Protein AF-A0A1J0EIX6-F1 (afdb_monomer_lite)

pLDDT: mean 75.59, std 13.64, range [41.28, 97.56]

Foldseek 3Di:
DDDDPDVLVVVLVVCVVLVLADQFDDDDPDGDDDPVSVVVSVVVVVVVVLVDDPVLVCVQCVVVPVDDRPVVSVVVSVVVSVVVVVVVVVVVVVVVVVVVVVVVVVVVVVVVDPPPDD

Structure (mmCIF, N/CA/C/O backbone):
data_AF-A0A1J0EIX6-F1
#
_entry.id   AF-A0A1J0EIX6-F1
#
loop_
_atom_site.group_PDB
_atom_site.id
_atom_site.type_symbol
_atom_site.label_atom_id
_atom_site.label_alt_id
_atom_site.label_comp_id
_atom_site.label_asym_id
_atom_site.label_entity_id
_atom_site.label_seq_id
_atom_site.pdbx_PDB_ins_code
_atom_site.Cartn_x
_atom_site.Cartn_y
_atom_site.Cartn_z
_atom_site.occupancy
_atom_site.B_iso_or_equiv
_atom_site.auth_seq_id
_atom_site.auth_comp_id
_atom_site.auth_asym_id
_atom_site.auth_atom_id
_atom_site.pdbx_PDB_model_num
ATOM 1 N N . MET A 1 1 ? -9.782 -14.960 24.144 1.00 49.91 1 MET A N 1
ATOM 2 C CA . MET A 1 1 ? -8.779 -15.583 25.038 1.00 49.91 1 MET A CA 1
ATOM 3 C C . MET A 1 1 ? -7.668 -16.229 24.199 1.00 49.91 1 MET A C 1
ATOM 5 O O . MET A 1 1 ? -7.734 -17.415 23.937 1.00 49.91 1 MET A O 1
ATOM 9 N N . THR A 1 2 ? -6.670 -15.465 23.744 1.00 41.28 2 THR A N 1
ATOM 10 C CA . THR A 1 2 ? -5.380 -15.975 23.224 1.00 41.28 2 THR A CA 1
ATOM 11 C C . THR A 1 2 ? -4.373 -14.830 23.277 1.00 41.28 2 THR A C 1
ATOM 13 O O . THR A 1 2 ? -4.686 -13.718 22.852 1.00 41.28 2 THR A O 1
ATOM 16 N N . LEU A 1 3 ? -3.187 -15.081 23.832 1.00 48.59 3 LEU A N 1
ATOM 17 C CA . LEU A 1 3 ? -2.095 -14.111 23.846 1.00 48.59 3 LEU A CA 1
ATOM 18 C C . LEU A 1 3 ? -1.592 -13.883 22.407 1.00 48.59 3 LEU A C 1
ATOM 20 O O . LEU A 1 3 ? -1.338 -14.862 21.704 1.00 48.59 3 LEU A O 1
ATOM 24 N N . PRO A 1 4 ? -1.429 -12.626 21.968 1.00 52.84 4 PRO A N 1
ATOM 25 C CA . PRO A 1 4 ? -0.781 -12.320 20.700 1.00 52.84 4 PRO A CA 1
ATOM 26 C C . PRO A 1 4 ? 0.689 -12.781 20.745 1.00 52.84 4 PRO A C 1
ATOM 28 O O . PRO A 1 4 ? 1.460 -12.304 21.577 1.00 52.84 4 PRO A O 1
ATOM 31 N N . GLN A 1 5 ? 1.077 -13.732 19.891 1.00 52.97 5 GLN A N 1
ATOM 32 C CA . GLN A 1 5 ? 2.449 -14.258 19.815 1.00 52.97 5 GLN A CA 1
ATOM 33 C C . GLN A 1 5 ? 3.376 -13.270 19.081 1.00 52.97 5 GLN A C 1
ATOM 35 O O . GLN A 1 5 ? 2.983 -12.675 18.079 1.00 52.97 5 GLN A O 1
ATOM 40 N N . GLY A 1 6 ? 4.617 -13.118 19.564 1.00 58.62 6 GLY A N 1
ATOM 41 C CA . GLY A 1 6 ? 5.743 -12.461 18.875 1.00 58.62 6 GLY A CA 1
ATOM 42 C C . GLY A 1 6 ? 5.458 -11.077 18.268 1.00 58.62 6 GLY A C 1
ATOM 43 O O . GLY A 1 6 ? 5.546 -10.056 18.950 1.00 58.62 6 GLY A O 1
ATOM 44 N N . SER A 1 7 ? 5.137 -11.041 16.969 1.00 57.84 7 SER A N 1
ATOM 45 C CA . SER A 1 7 ? 4.841 -9.825 16.191 1.00 57.84 7 SER A CA 1
ATOM 46 C C . SER A 1 7 ? 3.597 -9.084 16.673 1.00 57.84 7 SER A C 1
ATOM 48 O O . SER A 1 7 ? 3.526 -7.855 16.629 1.00 57.84 7 SER A O 1
ATOM 50 N N . ASP A 1 8 ? 2.621 -9.831 17.174 1.00 66.19 8 ASP A N 1
ATOM 51 C CA . ASP A 1 8 ? 1.328 -9.285 17.556 1.00 66.19 8 ASP A CA 1
ATOM 52 C C . ASP A 1 8 ? 1.428 -8.504 18.865 1.00 66.19 8 ASP A C 1
ATOM 54 O O . ASP A 1 8 ? 0.707 -7.532 19.066 1.00 66.19 8 ASP A O 1
ATOM 58 N N . PHE A 1 9 ? 2.367 -8.880 19.737 1.00 67.88 9 PHE A N 1
ATOM 59 C CA . PHE A 1 9 ? 2.616 -8.167 20.983 1.00 67.88 9 PHE A CA 1
ATOM 60 C C . PHE A 1 9 ? 3.161 -6.757 20.725 1.00 67.88 9 PHE A C 1
ATOM 62 O O . PHE A 1 9 ? 2.697 -5.798 21.340 1.00 67.88 9 PHE A O 1
ATOM 69 N N . ILE A 1 10 ? 4.099 -6.615 19.781 1.00 69.25 10 ILE A N 1
ATOM 70 C CA . ILE A 1 10 ? 4.654 -5.310 19.392 1.00 69.25 10 ILE A CA 1
ATOM 71 C C . ILE A 1 10 ? 3.562 -4.440 18.771 1.00 69.25 10 ILE A C 1
ATOM 73 O O . ILE A 1 10 ? 3.436 -3.276 19.143 1.00 69.25 10 ILE A O 1
ATOM 77 N N . LEU A 1 11 ? 2.740 -5.007 17.881 1.00 71.62 11 LEU A N 1
ATOM 78 C CA . LEU A 1 11 ? 1.633 -4.280 17.262 1.00 71.62 11 LEU A CA 1
ATOM 79 C C . LEU A 1 11 ? 0.637 -3.785 18.317 1.00 71.62 11 LEU A C 1
ATOM 81 O O . LEU A 1 11 ? 0.272 -2.617 18.317 1.00 71.62 11 LEU A O 1
ATOM 85 N N . VAL A 1 12 ? 0.256 -4.637 19.266 1.00 72.31 12 VAL A N 1
ATOM 86 C CA . VAL A 1 12 ? -0.648 -4.267 20.361 1.00 72.31 12 VAL A CA 1
ATOM 87 C C . VAL A 1 12 ? -0.065 -3.163 21.243 1.00 72.31 12 VAL A C 1
ATOM 89 O O . VAL A 1 12 ? -0.770 -2.214 21.577 1.00 72.31 12 VAL A O 1
ATOM 92 N N . VAL A 1 13 ? 1.217 -3.254 21.611 1.00 71.31 13 VAL A N 1
ATOM 93 C CA . VAL A 1 13 ? 1.894 -2.218 22.409 1.00 71.31 13 VAL A CA 1
ATOM 94 C C . VAL A 1 13 ? 1.949 -0.892 21.653 1.00 71.31 13 VAL A C 1
ATOM 96 O O . VAL A 1 13 ? 1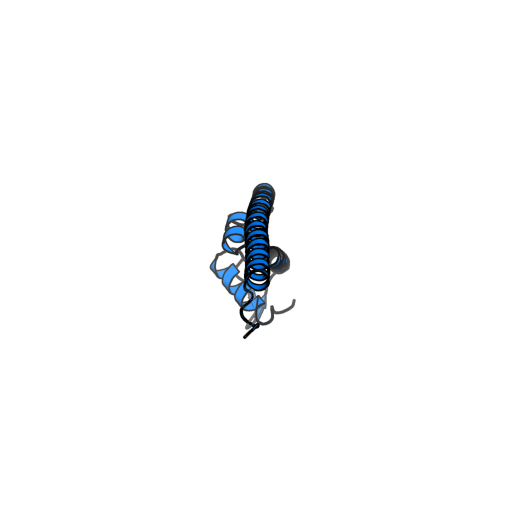.692 0.159 22.236 1.00 71.31 13 VAL A O 1
ATOM 99 N N . LEU A 1 14 ? 2.237 -0.939 20.355 1.00 74.19 14 LEU A N 1
ATOM 100 C CA . LEU A 1 14 ? 2.274 0.235 19.493 1.00 74.19 14 LEU A CA 1
ATOM 101 C C . LEU A 1 14 ? 0.892 0.897 19.394 1.00 74.19 14 LEU A C 1
ATOM 103 O O . LEU A 1 14 ? 0.788 2.106 19.570 1.00 74.19 14 LEU A O 1
ATOM 107 N N . LEU A 1 15 ? -0.164 0.103 19.191 1.00 73.44 15 LEU A N 1
ATOM 108 C CA . LEU A 1 15 ? -1.556 0.562 19.127 1.00 73.44 15 LEU A CA 1
ATOM 109 C C . LEU A 1 15 ? -2.053 1.153 20.451 1.00 73.44 15 LEU A C 1
ATOM 111 O O . LEU A 1 15 ? -2.797 2.133 20.447 1.00 73.44 15 LEU A O 1
ATOM 115 N N . LEU A 1 16 ? -1.612 0.591 21.578 1.00 74.31 16 LEU A N 1
ATOM 116 C CA . LEU A 1 16 ? -1.881 1.141 22.902 1.00 74.31 16 LEU A CA 1
ATOM 117 C C . LEU A 1 16 ? -1.182 2.495 23.100 1.00 74.31 16 LEU A C 1
ATOM 119 O O . LEU A 1 16 ? -1.776 3.423 23.638 1.00 74.31 16 LEU A O 1
ATOM 123 N N . ASN A 1 17 ? 0.063 2.620 22.632 1.00 73.06 17 ASN A N 1
ATOM 124 C CA . ASN A 1 17 ? 0.854 3.845 22.757 1.00 73.06 17 ASN A CA 1
ATOM 125 C C . ASN A 1 17 ? 0.298 5.001 21.911 1.00 73.06 17 ASN A C 1
ATOM 127 O O . ASN A 1 17 ? 0.320 6.150 22.338 1.00 73.06 17 ASN A O 1
ATOM 131 N N . ILE A 1 18 ? -0.236 4.704 20.724 1.00 69.81 18 ILE A N 1
ATOM 132 C CA . ILE A 1 18 ? -0.885 5.708 19.865 1.00 69.81 18 ILE A CA 1
ATOM 133 C C . ILE A 1 18 ? -2.352 5.979 20.251 1.00 69.81 18 ILE A C 1
ATOM 135 O O . ILE A 1 18 ? -3.024 6.756 19.576 1.00 69.81 18 ILE A O 1
ATOM 139 N N . GLY A 1 19 ? -2.855 5.348 21.322 1.00 67.44 19 GLY A N 1
ATOM 140 C CA . GLY A 1 19 ? -4.190 5.594 21.876 1.00 67.44 19 GLY A CA 1
ATOM 141 C C . GLY A 1 19 ? -5.351 4.968 21.098 1.00 67.44 19 GLY A C 1
ATOM 142 O O . GLY A 1 19 ? -6.491 5.386 21.287 1.00 67.44 19 GLY A O 1
ATOM 143 N N . LEU A 1 20 ? -5.078 3.988 20.230 1.00 70.50 20 LEU A N 1
ATOM 144 C CA . LEU A 1 20 ? -6.087 3.348 19.377 1.00 70.50 20 LEU A CA 1
ATOM 145 C C . LEU A 1 20 ? -6.784 2.162 20.047 1.00 70.50 20 LEU A C 1
ATOM 147 O O . LEU A 1 20 ? -7.923 1.841 19.723 1.00 70.50 20 LEU A O 1
ATOM 151 N N . LEU A 1 21 ? -6.090 1.501 20.973 1.00 69.31 21 LEU A N 1
ATOM 152 C CA . LEU A 1 21 ? -6.657 0.449 21.808 1.00 69.31 21 LEU A CA 1
ATOM 153 C C . LEU A 1 21 ? -6.901 0.981 23.224 1.00 69.31 21 LEU A C 1
ATOM 155 O O . LEU A 1 21 ? -6.035 1.675 23.767 1.00 69.31 21 LEU A O 1
ATOM 159 N N . PRO A 1 22 ? -8.034 0.629 23.857 1.00 65.94 22 PRO A N 1
ATOM 160 C CA . PRO A 1 22 ? -8.239 0.936 25.263 1.00 65.94 22 PRO A CA 1
ATOM 161 C C . PRO A 1 22 ? -7.179 0.225 26.125 1.00 65.94 22 PRO A C 1
ATOM 163 O O . PRO A 1 22 ? -6.714 -0.865 25.766 1.00 65.94 22 PRO A O 1
ATOM 166 N N . PRO A 1 23 ? -6.784 0.814 27.271 1.00 62.59 23 PRO A N 1
ATOM 167 C CA . PRO A 1 23 ? -5.851 0.181 28.194 1.00 62.59 23 PRO A CA 1
ATOM 168 C C . PRO A 1 23 ? -6.383 -1.187 28.620 1.00 62.59 23 PRO A C 1
ATOM 170 O O . PRO A 1 23 ? -7.484 -1.301 29.154 1.00 62.59 23 PRO A O 1
ATOM 173 N N . ALA A 1 24 ? -5.590 -2.231 28.367 1.00 64.38 24 ALA A N 1
ATOM 174 C CA . ALA A 1 24 ? -5.948 -3.595 28.731 1.00 64.38 24 ALA A CA 1
ATOM 175 C C . ALA A 1 24 ? -6.203 -3.691 30.240 1.00 64.38 24 ALA A C 1
ATOM 177 O O . ALA A 1 24 ? -5.363 -3.265 31.043 1.00 64.38 24 ALA A O 1
ATOM 178 N N . GLN A 1 25 ? -7.330 -4.289 30.633 1.00 61.53 25 GLN A N 1
ATOM 179 C CA . GLN A 1 25 ? -7.565 -4.598 32.038 1.00 61.53 25 GLN A CA 1
ATOM 180 C C . GLN A 1 25 ? -6.525 -5.628 32.493 1.00 61.53 25 GLN A C 1
ATOM 182 O O . GLN A 1 25 ? -6.332 -6.680 31.877 1.00 61.53 25 GLN A O 1
ATOM 187 N N . ARG A 1 26 ? -5.802 -5.297 33.564 1.00 60.28 26 ARG A N 1
ATOM 188 C CA . ARG A 1 26 ? -4.847 -6.212 34.189 1.00 60.28 26 ARG A CA 1
ATOM 189 C C . ARG A 1 26 ? -5.598 -7.153 35.118 1.00 60.28 26 ARG A C 1
ATOM 191 O O . ARG A 1 26 ? -6.211 -6.699 36.079 1.00 60.28 26 ARG A O 1
ATOM 198 N N . GLN A 1 27 ? -5.480 -8.454 34.872 1.00 61.50 27 GLN A N 1
ATOM 199 C CA . GLN A 1 27 ? -5.874 -9.485 35.828 1.00 61.50 27 GLN A CA 1
ATOM 200 C C . GLN A 1 27 ? -4.605 -10.242 36.239 1.00 61.50 27 GLN A C 1
ATOM 202 O O . GLN A 1 27 ? -4.115 -11.126 35.534 1.00 61.50 27 GLN A O 1
ATOM 207 N N . GLY A 1 28 ? -4.000 -9.816 37.353 1.00 69.69 28 GLY A N 1
ATOM 208 C CA . GLY A 1 28 ? -2.703 -10.327 37.805 1.00 69.69 28 GLY A CA 1
ATOM 209 C C . GLY A 1 28 ? -1.571 -10.009 36.819 1.00 69.69 28 GLY A C 1
ATOM 210 O O . GLY A 1 28 ? -1.372 -8.852 36.448 1.00 69.69 28 GLY A O 1
ATOM 211 N N . ASN A 1 29 ? -0.830 -11.036 36.387 1.00 66.69 29 ASN A N 1
ATOM 212 C CA . ASN A 1 29 ? 0.305 -10.890 35.464 1.00 66.69 29 ASN A CA 1
ATOM 213 C C . ASN A 1 29 ? -0.101 -10.905 33.973 1.00 66.69 29 ASN A C 1
ATOM 215 O O . ASN A 1 29 ? 0.756 -10.769 33.100 1.00 66.69 29 ASN A O 1
ATOM 219 N N . TYR A 1 30 ? -1.397 -11.060 33.669 1.00 56.16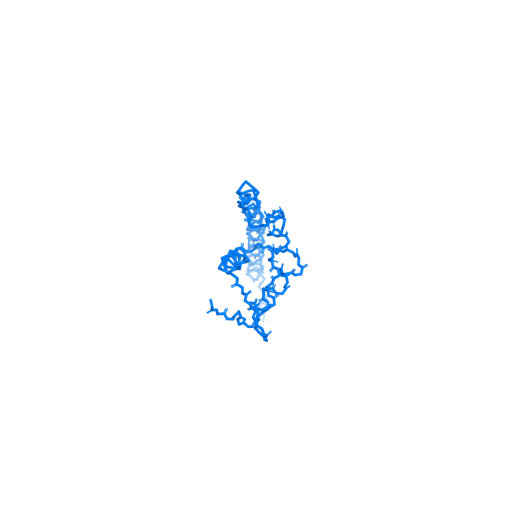 30 TYR A N 1
ATOM 220 C CA . TYR A 1 30 ? -1.921 -11.150 32.306 1.00 56.16 30 TYR A CA 1
ATOM 221 C C . TYR A 1 30 ? -2.701 -9.888 31.914 1.00 56.16 30 TYR A C 1
ATOM 223 O O . TYR A 1 30 ? -3.386 -9.261 32.727 1.00 56.16 30 TYR A O 1
ATOM 231 N N . ARG A 1 31 ? -2.588 -9.509 30.637 1.00 65.81 31 ARG A N 1
ATOM 232 C CA . ARG A 1 31 ? -3.385 -8.445 30.016 1.00 65.81 31 ARG A CA 1
ATOM 233 C C . ARG A 1 31 ? -4.596 -9.080 29.342 1.00 65.81 31 ARG A C 1
ATOM 235 O O . ARG A 1 31 ? -4.420 -9.908 28.449 1.00 65.81 31 ARG A O 1
ATOM 242 N N . LEU A 1 32 ? -5.797 -8.694 29.760 1.00 63.69 32 LEU A N 1
ATOM 243 C CA . LEU A 1 32 ? -7.030 -9.076 29.083 1.00 63.69 32 LEU A CA 1
ATOM 244 C C . LEU A 1 32 ? -7.334 -8.059 27.990 1.00 63.69 32 LEU A C 1
ATOM 246 O O . LEU A 1 32 ? -7.448 -6.860 28.251 1.00 63.69 32 LEU A O 1
ATOM 250 N N . TYR A 1 33 ? -7.465 -8.562 26.769 1.00 64.50 33 TYR A N 1
ATOM 251 C CA . TYR A 1 33 ? -7.984 -7.808 25.640 1.00 64.50 33 TYR A CA 1
ATOM 252 C C . TYR A 1 33 ? -9.407 -8.280 25.381 1.00 64.50 33 TYR A C 1
ATOM 254 O O . TYR A 1 33 ? -9.646 -9.486 25.272 1.00 64.50 33 TYR A O 1
ATOM 262 N N . ASP A 1 34 ? -10.330 -7.328 25.306 1.00 69.44 34 ASP A N 1
ATOM 263 C CA . ASP A 1 34 ? -11.716 -7.601 24.949 1.00 69.44 34 ASP A CA 1
ATOM 264 C C . ASP A 1 34 ? -11.847 -7.995 23.467 1.00 69.44 34 ASP A C 1
ATOM 266 O O . ASP A 1 34 ? -10.935 -7.765 22.664 1.00 69.44 34 ASP A O 1
ATOM 270 N N . GLN A 1 35 ? -12.977 -8.594 23.091 1.00 69.25 35 GLN A N 1
ATOM 271 C CA . GLN A 1 35 ? -13.227 -9.068 21.728 1.00 69.25 35 GLN A CA 1
ATOM 272 C C . GLN A 1 35 ? -13.107 -7.941 20.687 1.00 69.25 35 GLN A C 1
ATOM 274 O O . GLN A 1 35 ? -12.513 -8.148 19.628 1.00 69.25 35 GLN A O 1
ATOM 279 N N . GLN A 1 36 ? -13.532 -6.723 21.035 1.00 68.31 36 GLN A N 1
ATOM 280 C CA . GLN A 1 36 ? -13.380 -5.536 20.185 1.00 68.31 36 GLN A CA 1
ATOM 281 C C . GLN A 1 36 ? -11.914 -5.237 19.830 1.00 68.31 36 GLN A C 1
ATOM 283 O O . GLN A 1 36 ? -11.597 -4.859 18.702 1.00 68.31 36 GLN A O 1
ATOM 288 N N . SER A 1 37 ? -10.994 -5.445 20.775 1.00 71.75 37 SER A N 1
ATOM 289 C CA . SER A 1 37 ? -9.559 -5.251 20.549 1.00 71.75 37 SER A CA 1
ATOM 290 C C . SER A 1 37 ? -8.997 -6.283 19.572 1.00 71.75 37 SER A C 1
ATOM 292 O O . SER A 1 37 ? -8.122 -5.963 18.771 1.00 71.75 37 SER A O 1
ATOM 294 N N . VAL A 1 38 ? -9.501 -7.520 19.614 1.00 75.88 38 VAL A N 1
ATOM 295 C CA . VAL A 1 38 ? -9.083 -8.595 18.698 1.00 75.88 38 VAL A CA 1
ATOM 296 C C . VAL A 1 38 ? -9.585 -8.338 17.277 1.00 75.88 38 VAL A C 1
ATOM 298 O O . VAL A 1 38 ? -8.830 -8.514 16.317 1.00 75.88 38 VAL A O 1
ATOM 301 N N . GLU A 1 39 ? -10.824 -7.874 17.132 1.00 74.44 39 GLU A N 1
ATOM 302 C CA . GLU A 1 39 ? -11.386 -7.485 15.835 1.00 74.44 39 GLU A CA 1
ATOM 303 C C . GLU A 1 39 ? -10.605 -6.316 15.225 1.00 74.44 39 GLU A C 1
ATOM 305 O O . GLU A 1 39 ? -10.207 -6.380 14.060 1.00 74.44 39 GLU A O 1
ATOM 310 N N . LEU A 1 40 ? -10.269 -5.303 16.032 1.00 75.50 40 LEU A N 1
ATOM 311 C CA . LEU A 1 40 ? -9.456 -4.174 15.582 1.00 75.50 40 LEU A CA 1
ATOM 312 C C . LEU A 1 40 ? -8.043 -4.607 15.160 1.00 75.50 40 LEU A C 1
ATOM 314 O O . LEU A 1 40 ? -7.539 -4.160 14.131 1.00 75.50 40 LEU A O 1
ATOM 318 N N . LEU A 1 41 ? -7.405 -5.511 15.909 1.00 78.25 41 LEU A N 1
ATOM 319 C CA . LEU A 1 41 ? -6.100 -6.068 15.536 1.00 78.25 41 LEU A CA 1
ATOM 320 C C . LEU A 1 41 ? -6.159 -6.825 14.212 1.00 78.25 41 LEU A C 1
ATOM 322 O O . LEU A 1 41 ? -5.264 -6.678 13.380 1.00 78.25 41 LEU A O 1
ATOM 326 N N . THR A 1 42 ? -7.212 -7.613 14.006 1.00 78.94 42 THR A N 1
ATOM 327 C CA . THR A 1 42 ? -7.435 -8.336 12.749 1.00 78.94 42 THR A CA 1
ATOM 328 C C . THR A 1 42 ? -7.612 -7.358 11.592 1.00 78.94 42 THR A C 1
ATOM 330 O O . THR A 1 42 ? -6.957 -7.504 10.562 1.00 78.94 42 THR A O 1
ATOM 333 N N . PHE A 1 43 ? -8.411 -6.306 11.788 1.00 78.25 43 PHE A N 1
ATOM 334 C CA . PHE A 1 43 ? -8.611 -5.249 10.799 1.00 78.25 43 PHE A CA 1
ATOM 335 C C . PHE A 1 43 ? -7.296 -4.552 10.423 1.00 78.25 43 PHE A C 1
ATOM 337 O O . PHE A 1 43 ? -6.965 -4.431 9.243 1.00 78.25 43 PHE A O 1
ATOM 344 N N . ILE A 1 44 ? -6.505 -4.154 11.422 1.00 80.19 44 ILE A N 1
ATOM 345 C CA . ILE A 1 44 ? -5.223 -3.471 11.213 1.00 80.19 44 ILE A CA 1
ATOM 346 C C . ILE A 1 44 ? -4.233 -4.382 10.488 1.00 80.19 44 ILE A C 1
ATOM 348 O O . ILE A 1 44 ? -3.542 -3.923 9.581 1.00 80.19 44 ILE A O 1
ATOM 352 N N . LYS A 1 45 ? -4.190 -5.674 10.828 1.00 81.31 45 LYS A N 1
ATOM 353 C CA . LYS A 1 45 ? -3.360 -6.652 10.114 1.00 81.31 45 LYS A CA 1
ATOM 354 C C . LYS A 1 45 ? -3.770 -6.806 8.655 1.00 81.31 45 LYS A C 1
ATOM 356 O O . LYS A 1 45 ? -2.903 -6.767 7.785 1.00 81.31 45 LYS A O 1
ATOM 361 N N . CYS A 1 46 ? -5.065 -6.949 8.378 1.00 81.50 46 CYS A N 1
ATOM 362 C CA . CYS A 1 46 ? -5.560 -7.014 7.004 1.00 81.50 46 CYS A CA 1
ATOM 363 C C . CYS A 1 46 ? -5.175 -5.753 6.224 1.00 81.50 46 CYS A C 1
ATOM 365 O O . CYS A 1 46 ? -4.679 -5.847 5.106 1.00 81.50 46 CYS A O 1
ATOM 367 N N . ALA A 1 47 ? -5.315 -4.572 6.823 1.00 82.00 47 ALA A N 1
ATOM 368 C CA . ALA A 1 47 ? -4.937 -3.334 6.161 1.00 82.00 47 ALA A CA 1
ATOM 369 C C . ALA A 1 47 ? -3.416 -3.210 5.938 1.00 82.00 47 ALA A C 1
ATOM 371 O O . ALA A 1 47 ? -2.984 -2.792 4.865 1.00 82.00 47 ALA A O 1
ATOM 372 N N . GLN A 1 48 ? -2.585 -3.634 6.894 1.00 83.38 48 GLN A N 1
ATOM 373 C CA . GLN A 1 48 ? -1.130 -3.676 6.710 1.00 83.38 48 GLN A CA 1
ATOM 374 C C . GLN A 1 48 ? -0.718 -4.605 5.561 1.00 83.38 48 GLN A C 1
ATOM 376 O O . GLN A 1 48 ? 0.161 -4.248 4.778 1.00 83.38 48 GLN A O 1
ATOM 381 N N . GLN A 1 49 ? -1.379 -5.758 5.411 1.00 82.69 49 GLN A N 1
ATOM 382 C CA . GLN A 1 49 ? -1.150 -6.663 4.276 1.00 82.69 49 GLN A CA 1
ATOM 383 C C . GLN A 1 49 ? -1.530 -6.031 2.931 1.00 82.69 49 GLN A C 1
ATOM 385 O O . GLN A 1 49 ? -0.900 -6.318 1.918 1.00 82.69 49 GLN A O 1
ATOM 390 N N . LEU A 1 50 ? -2.512 -5.130 2.925 1.00 81.81 50 LEU A N 1
ATOM 391 C CA . LEU A 1 50 ? -2.917 -4.356 1.749 1.00 81.81 50 LEU A CA 1
ATOM 392 C C . LEU A 1 50 ? -2.003 -3.143 1.477 1.00 81.81 50 LEU A C 1
ATOM 394 O O . LEU A 1 50 ? -2.242 -2.387 0.538 1.00 81.81 50 LEU A O 1
ATOM 398 N N . GLY A 1 51 ? -0.951 -2.951 2.279 1.00 81.62 51 GLY A N 1
ATOM 399 C CA . GLY A 1 51 ? 0.043 -1.893 2.101 1.00 81.62 51 GLY A CA 1
ATOM 400 C C . GLY A 1 51 ? -0.276 -0.584 2.824 1.00 81.62 51 GLY A C 1
ATOM 401 O O . GLY A 1 51 ? 0.443 0.401 2.628 1.00 81.62 51 GLY A O 1
ATOM 402 N N . PHE A 1 52 ? -1.320 -0.541 3.660 1.00 83.38 52 PHE A N 1
ATOM 403 C CA . PHE A 1 52 ? -1.594 0.630 4.493 1.00 83.38 52 PHE A CA 1
ATOM 404 C C . PHE A 1 52 ? -0.511 0.811 5.551 1.00 83.38 52 PHE A C 1
ATOM 406 O O . PHE A 1 52 ? -0.134 -0.115 6.274 1.00 83.38 52 PHE A O 1
ATOM 413 N N . LYS A 1 53 ? -0.033 2.046 5.678 1.00 81.88 53 LYS A N 1
ATOM 414 C CA . LYS A 1 53 ? 0.864 2.441 6.758 1.00 81.88 53 LYS A CA 1
ATOM 415 C C . LYS A 1 53 ? 0.048 2.617 8.028 1.00 81.88 53 LYS A C 1
ATOM 417 O O . LYS A 1 53 ? -1.080 3.100 8.011 1.00 81.88 53 LYS A O 1
ATOM 422 N N . LEU A 1 54 ? 0.669 2.320 9.165 1.00 75.38 54 LEU A N 1
ATOM 423 C CA . LEU A 1 54 ? 0.019 2.476 10.464 1.00 75.38 54 LEU A CA 1
ATOM 424 C C . LEU A 1 54 ? -0.488 3.906 10.710 1.00 75.38 54 LEU A C 1
ATOM 426 O O . LEU A 1 54 ? -1.542 4.075 11.304 1.00 75.38 54 LEU A O 1
ATOM 430 N N . LYS A 1 55 ? 0.227 4.924 10.214 1.00 76.31 55 LYS A N 1
ATOM 431 C CA . LYS A 1 55 ? -0.198 6.329 10.311 1.00 76.31 55 LYS A CA 1
ATOM 432 C C . LYS A 1 55 ? -1.488 6.617 9.534 1.00 76.31 55 LYS A C 1
ATOM 434 O O . LYS A 1 55 ? -2.308 7.389 10.009 1.00 76.31 55 LYS A O 1
ATOM 439 N N . GLU A 1 56 ? -1.673 5.989 8.372 1.00 79.00 56 GLU A N 1
ATOM 440 C CA . GLU A 1 56 ? -2.895 6.129 7.563 1.00 79.00 56 GLU A CA 1
ATOM 441 C C . GLU A 1 56 ? -4.077 5.494 8.304 1.00 79.00 56 GLU A C 1
ATOM 443 O O . GLU A 1 56 ? -5.129 6.106 8.446 1.00 79.00 56 GLU A O 1
ATOM 448 N N . LEU A 1 57 ? -3.860 4.307 8.881 1.00 77.75 57 LEU A N 1
ATOM 449 C CA . LEU A 1 57 ? -4.864 3.632 9.705 1.00 77.75 57 LEU A CA 1
ATOM 450 C C . LEU A 1 57 ? -5.186 4.409 10.979 1.00 77.75 57 LEU A C 1
ATOM 452 O O . LEU A 1 57 ? -6.345 4.478 11.368 1.00 77.75 57 LEU A O 1
ATOM 456 N N . GLN A 1 58 ? -4.181 5.017 11.610 1.00 75.25 58 GLN A N 1
ATOM 457 C CA . GLN A 1 58 ? -4.372 5.867 12.778 1.00 75.25 58 GLN A CA 1
ATOM 458 C C . GLN A 1 58 ? -5.236 7.085 12.441 1.00 75.25 58 GLN A C 1
ATOM 460 O O . GLN A 1 58 ? -6.133 7.386 13.215 1.00 75.25 58 GLN A O 1
ATOM 465 N N . ALA A 1 59 ? -5.009 7.736 11.296 1.00 77.25 59 ALA A N 1
ATOM 466 C CA . ALA A 1 59 ? -5.828 8.859 10.841 1.00 77.25 59 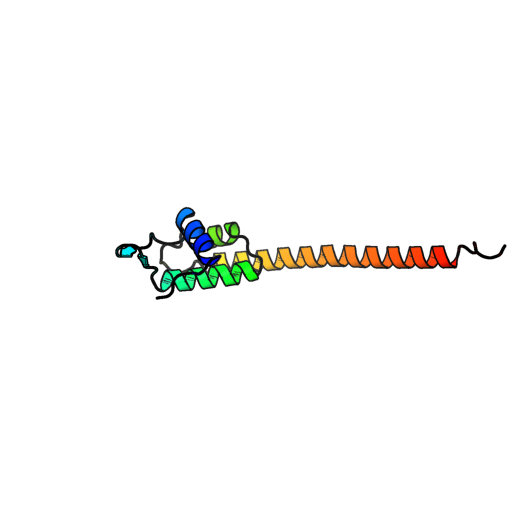ALA A CA 1
ATOM 467 C C . ALA A 1 59 ? -7.272 8.429 10.514 1.00 77.25 59 ALA A C 1
ATOM 469 O O . ALA A 1 59 ? -8.222 9.114 10.875 1.00 77.25 59 ALA A O 1
ATOM 470 N N . MET A 1 60 ? -7.464 7.256 9.896 1.00 74.81 60 MET A N 1
ATOM 471 C CA . MET A 1 60 ? -8.805 6.698 9.643 1.00 74.81 60 MET A CA 1
ATOM 472 C C . MET A 1 60 ? -9.559 6.361 10.934 1.00 74.81 60 MET A C 1
ATOM 474 O O . MET A 1 60 ? -10.784 6.437 10.982 1.00 74.81 60 MET A O 1
ATOM 478 N N . LEU A 1 61 ? -8.827 5.935 11.961 1.00 72.75 61 LEU A N 1
ATOM 479 C CA . LEU A 1 61 ? -9.351 5.545 13.267 1.00 72.75 61 LEU A CA 1
ATOM 480 C C . LEU A 1 61 ? -9.249 6.694 14.285 1.00 72.75 61 LEU A C 1
ATOM 482 O O . LEU A 1 61 ? -9.505 6.496 15.474 1.00 72.75 61 LEU A O 1
ATOM 486 N N . GLU A 1 62 ? -8.902 7.902 13.842 1.00 69.25 62 GLU A N 1
ATOM 487 C CA . GLU A 1 62 ? -8.815 9.076 14.698 1.00 69.25 62 GLU A CA 1
ATOM 488 C C . GLU A 1 62 ? -10.229 9.447 15.166 1.00 69.25 62 GLU A C 1
ATOM 490 O O . GLU A 1 62 ? -11.122 9.739 14.375 1.00 69.25 62 GLU A O 1
ATOM 495 N N . GLY A 1 63 ? -10.469 9.340 16.475 1.00 63.06 63 GLY A N 1
ATOM 496 C CA . GLY A 1 63 ? -11.807 9.481 17.064 1.00 63.06 63 GLY A CA 1
ATOM 497 C C . GLY A 1 63 ? -12.565 8.163 17.268 1.00 63.06 63 GLY A C 1
ATOM 498 O O . GLY A 1 63 ? -13.594 8.160 17.946 1.00 63.06 63 GLY A O 1
ATOM 499 N N . TYR A 1 64 ? -12.039 7.028 16.796 1.00 66.06 64 TYR A N 1
ATOM 500 C CA . TYR A 1 64 ? -12.571 5.706 17.125 1.00 66.06 64 TYR A CA 1
ATOM 501 C C . TYR A 1 64 ? -12.261 5.364 18.592 1.00 66.06 64 TYR A C 1
ATOM 503 O O . TYR A 1 64 ? -11.168 4.928 18.941 1.00 66.06 64 TYR A O 1
ATOM 511 N N . ARG A 1 65 ? -13.235 5.590 19.480 1.00 62.38 65 ARG A N 1
ATOM 512 C CA . ARG A 1 65 ? -13.176 5.239 20.914 1.00 62.38 65 ARG A CA 1
ATOM 513 C C . ARG A 1 65 ? -14.264 4.229 21.290 1.00 62.38 65 ARG A C 1
ATOM 515 O O . ARG A 1 65 ? -15.002 4.440 22.247 1.00 62.38 65 ARG A O 1
ATOM 522 N N . GLY A 1 66 ? -14.415 3.171 20.491 1.00 58.59 66 GLY A N 1
ATOM 523 C CA . GLY A 1 66 ? -15.477 2.169 20.679 1.00 58.59 66 GLY A CA 1
ATOM 524 C C . GLY A 1 66 ? -16.869 2.619 20.206 1.00 58.59 66 GLY A C 1
ATOM 525 O O . GLY A 1 66 ? -17.870 2.025 20.592 1.00 58.59 66 GLY A O 1
ATOM 526 N N . GLN A 1 67 ? -16.939 3.671 19.383 1.00 61.69 67 GLN A N 1
ATOM 527 C CA . GLN A 1 67 ? -18.144 4.087 18.651 1.00 61.69 67 GLN A CA 1
ATOM 528 C C . GLN A 1 67 ? -18.077 3.607 17.195 1.00 61.69 67 GLN A C 1
ATOM 530 O O . GLN A 1 67 ? -17.083 3.016 16.785 1.00 61.69 67 GLN A O 1
ATOM 535 N N . ALA A 1 68 ? -19.130 3.849 16.410 1.00 64.06 68 ALA A N 1
ATOM 536 C CA . ALA A 1 68 ? -19.202 3.426 15.013 1.00 64.06 68 ALA A CA 1
ATOM 537 C C . ALA A 1 68 ? -17.979 3.886 14.199 1.00 64.06 68 ALA A C 1
ATOM 539 O O . ALA A 1 68 ? -17.559 5.042 14.274 1.00 64.06 68 ALA A O 1
ATOM 540 N N . LEU A 1 69 ? -17.425 2.965 13.407 1.00 65.94 69 LEU A N 1
ATOM 541 C CA . LEU A 1 69 ? -16.311 3.236 12.505 1.00 65.94 69 LEU A CA 1
ATOM 542 C C . LEU A 1 69 ? -16.705 4.351 11.513 1.00 65.94 69 LEU A C 1
ATOM 544 O O . LEU A 1 69 ? -17.785 4.264 10.917 1.00 65.94 69 LEU A O 1
ATOM 548 N N . PRO A 1 70 ? -15.862 5.374 11.284 1.00 73.00 70 PRO A N 1
ATOM 549 C CA . PRO A 1 70 ? -16.129 6.395 10.278 1.00 73.00 70 PRO A CA 1
ATOM 550 C C . PRO A 1 70 ? -15.944 5.816 8.865 1.00 73.00 70 PRO A C 1
ATOM 552 O O . PRO A 1 70 ? -14.907 5.982 8.224 1.00 73.00 70 PRO A O 1
ATOM 555 N N . TRP A 1 71 ? -16.979 5.136 8.363 1.00 75.38 71 TRP A N 1
ATOM 556 C CA . TRP A 1 71 ? -16.966 4.443 7.070 1.00 75.38 71 TRP A CA 1
ATOM 557 C C . TRP A 1 71 ? -16.570 5.347 5.898 1.00 75.38 71 TRP A C 1
ATOM 559 O O . TRP A 1 71 ? -15.854 4.898 5.009 1.00 75.38 71 TRP A O 1
ATOM 569 N N . ASN A 1 72 ? -16.960 6.626 5.912 1.00 78.56 72 ASN A N 1
ATOM 570 C CA . ASN A 1 72 ? -16.573 7.581 4.867 1.00 78.56 72 ASN A CA 1
ATOM 571 C C . ASN A 1 72 ? -15.054 7.793 4.798 1.00 78.56 72 ASN A C 1
ATOM 573 O O . ASN A 1 72 ? -14.482 7.710 3.712 1.00 78.56 72 ASN A O 1
ATOM 577 N N . LEU A 1 73 ? -14.395 7.996 5.945 1.00 78.31 73 LEU A N 1
ATOM 578 C CA . LEU A 1 73 ? -12.935 8.134 6.004 1.00 78.31 73 LEU A CA 1
ATOM 579 C C . LEU A 1 73 ? -12.251 6.837 5.575 1.00 78.31 73 LEU A C 1
ATOM 581 O O . LEU A 1 73 ? -11.258 6.865 4.851 1.00 78.31 73 LEU A O 1
ATOM 585 N N . ALA A 1 74 ? -12.819 5.693 5.967 1.00 76.62 74 ALA A N 1
ATOM 586 C CA . ALA A 1 74 ? -12.291 4.402 5.562 1.00 76.62 74 ALA A CA 1
ATOM 587 C C . ALA A 1 74 ? -12.367 4.196 4.039 1.00 76.62 74 ALA A C 1
ATOM 589 O O . ALA A 1 74 ? -11.394 3.768 3.419 1.00 76.62 74 ALA A O 1
ATOM 590 N N . HIS A 1 75 ? -13.498 4.546 3.423 1.00 80.75 75 HIS A N 1
ATOM 591 C CA . HIS A 1 75 ? -13.674 4.478 1.975 1.00 80.75 75 HIS A CA 1
ATOM 592 C C . HIS A 1 75 ? -12.729 5.417 1.224 1.00 80.75 75 HIS A C 1
ATOM 594 O O . HIS A 1 75 ? -12.139 4.992 0.230 1.00 80.75 75 HIS A O 1
ATOM 600 N N . GLN A 1 76 ? -12.557 6.654 1.699 1.00 84.25 76 GLN A N 1
ATOM 601 C CA . GLN A 1 76 ? -11.627 7.613 1.098 1.00 84.25 76 GLN A CA 1
ATOM 602 C C . GLN A 1 76 ? -10.188 7.105 1.155 1.00 84.25 76 GLN A C 1
ATOM 604 O O . GLN A 1 76 ? -9.544 7.003 0.117 1.00 84.25 76 GLN A O 1
ATOM 609 N N . ALA A 1 77 ? -9.724 6.655 2.320 1.00 82.94 77 ALA A N 1
ATOM 610 C CA . ALA A 1 77 ? -8.372 6.127 2.452 1.00 82.94 77 ALA A CA 1
ATOM 611 C C . ALA A 1 77 ? -8.129 4.893 1.564 1.00 82.94 77 ALA A C 1
ATOM 613 O O . ALA A 1 77 ? -7.038 4.717 1.027 1.00 82.94 77 ALA A O 1
ATOM 614 N N . ILE A 1 78 ? -9.145 4.045 1.354 1.00 84.31 78 ILE A N 1
ATOM 615 C CA . ILE A 1 78 ? -9.060 2.936 0.393 1.00 84.31 78 ILE A CA 1
ATOM 616 C C . ILE A 1 78 ? -8.958 3.436 -1.048 1.00 84.31 78 ILE A C 1
ATOM 618 O O . ILE A 1 78 ? -8.184 2.872 -1.823 1.00 84.31 78 ILE A O 1
ATOM 622 N N . ALA A 1 79 ? -9.722 4.459 -1.424 1.00 87.44 79 ALA A N 1
ATOM 623 C CA . ALA A 1 79 ? -9.638 5.051 -2.754 1.00 87.44 79 ALA A CA 1
ATOM 624 C C . ALA A 1 79 ? -8.252 5.668 -3.002 1.00 87.44 79 ALA A C 1
ATOM 626 O O . ALA A 1 79 ? -7.617 5.343 -4.006 1.00 87.44 79 ALA A O 1
ATOM 627 N N . ASP A 1 80 ? -7.744 6.444 -2.045 1.00 87.81 80 ASP A N 1
ATOM 628 C CA . ASP A 1 80 ? -6.416 7.057 -2.108 1.00 87.81 80 ASP A CA 1
ATOM 629 C C . ASP A 1 80 ? -5.325 5.991 -2.223 1.00 87.81 80 ASP A C 1
ATOM 631 O O . ASP A 1 80 ? -4.417 6.095 -3.050 1.00 87.81 80 ASP A O 1
ATOM 635 N N . LYS A 1 81 ? -5.454 4.895 -1.461 1.00 87.06 81 LYS A N 1
ATOM 636 C CA . LYS A 1 81 ? -4.490 3.797 -1.517 1.00 87.06 81 LYS A CA 1
ATOM 637 C C . LYS A 1 81 ? -4.487 3.079 -2.858 1.00 87.06 81 LYS A C 1
ATOM 639 O O . LYS A 1 81 ? -3.426 2.732 -3.376 1.00 87.06 81 LYS A O 1
ATOM 644 N N . LYS A 1 82 ? -5.668 2.858 -3.438 1.00 88.75 82 LYS A N 1
ATOM 645 C CA . LYS A 1 82 ? -5.792 2.292 -4.787 1.00 88.75 82 LYS A CA 1
ATOM 646 C C . LYS A 1 82 ? -5.138 3.197 -5.825 1.00 88.75 82 LYS A C 1
ATOM 648 O O . LYS A 1 82 ? -4.472 2.681 -6.723 1.00 88.75 82 LYS A O 1
ATOM 653 N N . GLN A 1 83 ? -5.290 4.513 -5.689 1.00 91.81 83 GLN A N 1
ATOM 654 C CA . GLN A 1 83 ? -4.649 5.469 -6.584 1.00 91.81 83 GLN A CA 1
ATOM 655 C C . GLN A 1 83 ? -3.121 5.421 -6.445 1.00 91.81 83 GLN A C 1
ATOM 657 O O . GLN A 1 83 ? -2.442 5.223 -7.450 1.00 91.81 83 GLN A O 1
ATOM 662 N N . GLU A 1 84 ? -2.584 5.462 -5.217 1.00 90.88 84 GLU A N 1
ATOM 663 C CA . GLU A 1 84 ? -1.137 5.345 -4.955 1.00 90.88 84 GLU A CA 1
ATOM 664 C C . GLU A 1 84 ? -0.551 4.073 -5.592 1.00 90.88 84 GLU A C 1
ATOM 666 O O . GLU A 1 84 ? 0.490 4.108 -6.254 1.00 90.88 84 GLU A O 1
ATOM 671 N N . LEU A 1 85 ? -1.229 2.933 -5.416 1.00 90.81 85 LEU A N 1
ATOM 672 C CA . LEU A 1 85 ? -0.800 1.664 -6.000 1.00 90.81 85 LEU A CA 1
ATOM 673 C C . LEU A 1 85 ? -0.849 1.692 -7.529 1.00 90.81 85 LEU A C 1
ATOM 675 O O . LEU A 1 85 ? 0.077 1.200 -8.171 1.00 90.81 85 LEU A O 1
ATOM 679 N N . THR A 1 86 ? -1.889 2.286 -8.113 1.00 93.94 86 THR A N 1
ATOM 680 C CA . THR A 1 86 ? -2.034 2.407 -9.571 1.00 93.94 86 THR A CA 1
ATOM 681 C C . THR A 1 86 ? -0.914 3.257 -10.165 1.00 93.94 86 THR A C 1
ATOM 683 O O . THR A 1 86 ? -0.277 2.843 -11.137 1.00 93.94 86 THR A O 1
ATOM 686 N N . ASP A 1 87 ? -0.599 4.391 -9.540 1.00 94.88 8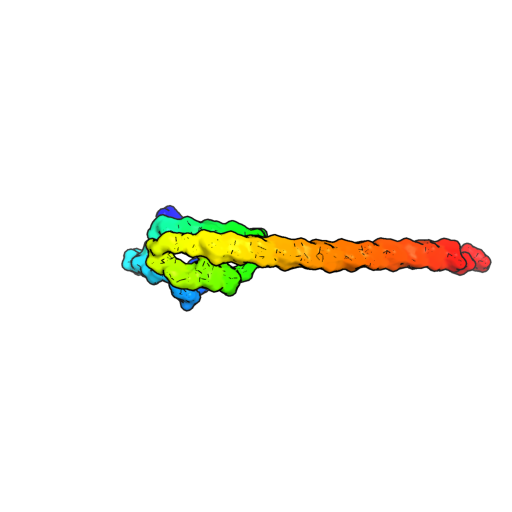7 ASP A N 1
ATOM 687 C CA . ASP A 1 87 ? 0.489 5.272 -9.970 1.00 94.88 87 ASP A CA 1
ATOM 688 C C . ASP A 1 87 ? 1.844 4.563 -9.878 1.00 94.88 87 ASP A C 1
ATOM 690 O O . ASP A 1 87 ? 2.687 4.660 -10.776 1.00 94.88 87 ASP A O 1
ATOM 694 N N . ARG A 1 88 ? 2.044 3.775 -8.817 1.00 93.94 88 ARG A N 1
ATOM 695 C CA . ARG A 1 88 ? 3.271 3.003 -8.626 1.00 93.94 88 ARG A CA 1
ATOM 696 C C . ARG A 1 88 ? 3.411 1.864 -9.630 1.00 93.94 88 ARG A C 1
ATOM 698 O O . ARG A 1 88 ? 4.508 1.651 -10.141 1.00 93.94 88 ARG A O 1
ATOM 705 N N . ILE A 1 89 ? 2.319 1.172 -9.956 1.00 96.00 89 ILE A N 1
ATOM 706 C CA . ILE A 1 89 ? 2.283 0.168 -11.028 1.00 96.00 89 ILE A CA 1
ATOM 707 C C . ILE A 1 89 ? 2.632 0.822 -12.366 1.00 96.00 89 ILE A C 1
ATOM 709 O O . ILE A 1 89 ? 3.466 0.299 -13.101 1.00 96.00 89 ILE A O 1
ATOM 713 N N . ALA A 1 90 ? 2.055 1.986 -12.672 1.00 96.94 90 ALA A N 1
ATOM 714 C CA . ALA A 1 90 ? 2.358 2.707 -13.903 1.00 96.94 90 ALA A CA 1
ATOM 715 C C . ALA A 1 90 ? 3.843 3.102 -13.984 1.00 96.94 90 ALA A C 1
ATOM 717 O O . ALA A 1 90 ? 4.472 2.921 -15.028 1.00 96.94 90 ALA A O 1
ATOM 718 N N . ALA A 1 91 ? 4.426 3.587 -12.885 1.00 96.50 91 ALA A N 1
ATOM 719 C CA . ALA A 1 91 ? 5.846 3.921 -12.815 1.00 96.50 91 ALA A CA 1
ATOM 720 C C . ALA A 1 91 ? 6.750 2.690 -13.012 1.00 96.50 91 ALA A C 1
ATOM 722 O O . ALA A 1 91 ? 7.696 2.745 -13.797 1.00 96.50 91 ALA A O 1
ATOM 723 N N . LEU A 1 92 ? 6.439 1.573 -12.349 1.00 97.56 92 LEU A N 1
ATOM 724 C CA . LEU A 1 92 ? 7.191 0.322 -12.487 1.00 97.56 92 LEU A CA 1
ATOM 725 C C . LEU A 1 92 ? 7.084 -0.259 -13.902 1.00 97.56 92 LEU A C 1
ATOM 727 O O . LEU A 1 92 ? 8.089 -0.695 -14.456 1.00 97.56 92 LEU A O 1
ATOM 731 N N . ASN A 1 93 ? 5.905 -0.200 -14.524 1.00 97.50 93 ASN A N 1
ATOM 732 C CA . ASN A 1 93 ? 5.726 -0.628 -15.912 1.00 97.50 93 ASN A CA 1
ATOM 733 C C . ASN A 1 93 ? 6.566 0.209 -16.881 1.00 97.50 93 ASN A C 1
ATOM 735 O O . ASN A 1 93 ? 7.176 -0.347 -17.789 1.00 97.50 93 ASN A O 1
ATOM 739 N N . ARG A 1 94 ? 6.657 1.532 -16.680 1.00 96.62 94 ARG A N 1
ATOM 740 C CA . ARG A 1 94 ? 7.544 2.380 -17.497 1.00 96.62 94 ARG A CA 1
ATOM 741 C C . ARG A 1 94 ? 9.003 1.954 -17.364 1.00 96.62 94 ARG A C 1
ATOM 743 O O . ARG A 1 94 ? 9.672 1.796 -18.377 1.00 96.62 94 ARG A O 1
ATOM 750 N N . GLN A 1 95 ? 9.474 1.716 -16.140 1.00 96.69 95 GLN A N 1
ATOM 751 C CA . GLN A 1 95 ? 10.841 1.237 -15.909 1.00 96.69 95 GLN A CA 1
ATOM 752 C C . GLN A 1 95 ? 11.090 -0.121 -16.573 1.00 96.69 95 GLN A C 1
ATOM 754 O O . GLN A 1 95 ? 12.132 -0.321 -17.189 1.00 96.69 95 GLN A O 1
ATOM 759 N N . TYR A 1 96 ? 10.125 -1.039 -16.496 1.00 97.25 96 TYR A N 1
ATOM 760 C CA . TYR A 1 96 ? 10.212 -2.343 -17.149 1.00 97.25 96 TYR A CA 1
ATOM 761 C C . TYR A 1 96 ? 10.337 -2.225 -18.676 1.00 97.25 96 TYR A C 1
ATOM 763 O O . TYR A 1 96 ? 11.194 -2.875 -19.279 1.00 97.25 96 TYR A O 1
ATOM 771 N N . VAL A 1 97 ? 9.535 -1.356 -19.301 1.00 97.25 97 VAL A N 1
ATOM 772 C CA . VAL A 1 97 ? 9.627 -1.083 -20.744 1.00 97.25 97 VAL A CA 1
ATOM 773 C C . VAL A 1 97 ? 11.003 -0.519 -21.100 1.00 97.25 97 VAL A C 1
ATOM 775 O O . VAL A 1 97 ? 11.652 -1.046 -21.997 1.00 97.25 97 VAL A O 1
ATOM 778 N N . GLN A 1 98 ? 11.500 0.467 -20.347 1.00 95.88 98 GLN A N 1
ATOM 779 C CA . GLN A 1 98 ? 12.829 1.048 -20.578 1.00 95.88 98 GLN A CA 1
ATOM 780 C C . GLN A 1 98 ? 13.954 0.011 -20.465 1.00 95.88 98 GLN A C 1
ATOM 782 O O . GLN A 1 98 ? 14.882 0.017 -21.270 1.00 95.88 98 GLN A O 1
ATOM 787 N N . LEU A 1 99 ? 13.878 -0.899 -19.489 1.00 96.25 99 LEU A N 1
ATOM 788 C CA . LEU A 1 99 ? 14.846 -1.991 -19.355 1.00 96.25 99 LEU A CA 1
ATOM 789 C C . LEU A 1 99 ? 14.791 -2.949 -20.548 1.00 96.25 99 LEU A C 1
ATOM 791 O O . LEU A 1 99 ? 15.835 -3.386 -21.024 1.00 96.25 99 LEU A O 1
ATOM 795 N N . THR A 1 100 ? 13.593 -3.229 -21.057 1.00 95.88 100 THR A N 1
ATOM 796 C CA . THR A 1 100 ? 13.394 -4.091 -22.230 1.00 95.88 100 THR A CA 1
ATOM 797 C C . THR A 1 100 ? 13.974 -3.448 -23.495 1.00 95.88 100 THR A C 1
ATOM 799 O O . THR A 1 100 ? 14.670 -4.107 -24.267 1.00 95.88 100 THR A O 1
ATOM 802 N N . GLU A 1 101 ? 13.745 -2.148 -23.697 1.00 94.38 101 GLU A N 1
ATOM 803 C CA . GLU A 1 101 ? 14.321 -1.377 -24.809 1.00 94.38 101 GLU A CA 1
ATOM 804 C C . GLU A 1 101 ? 15.850 -1.301 -24.722 1.00 94.38 101 GLU A C 1
ATOM 806 O O . GLU A 1 101 ? 16.554 -1.448 -25.726 1.00 94.38 101 GLU A O 1
ATOM 811 N N . PHE A 1 102 ? 16.374 -1.108 -23.511 1.00 93.31 102 PHE A N 1
ATOM 812 C CA . PHE A 1 102 ? 17.808 -1.091 -23.259 1.00 93.31 102 PHE A CA 1
ATOM 813 C C . PHE A 1 102 ? 18.446 -2.453 -23.558 1.00 93.31 102 PHE A C 1
ATOM 815 O O . PHE A 1 102 ? 19.453 -2.518 -24.261 1.00 93.31 102 PHE A O 1
ATOM 822 N N . GLU A 1 103 ? 17.833 -3.551 -23.108 1.00 94.50 103 GLU A N 1
ATOM 823 C CA . GLU A 1 103 ? 18.289 -4.910 -23.412 1.00 94.50 103 GLU A CA 1
ATOM 824 C C . GLU A 1 103 ? 18.276 -5.195 -24.924 1.00 94.50 103 GLU A C 1
ATOM 826 O O . GLU A 1 103 ? 19.238 -5.752 -25.457 1.00 94.50 103 GLU A O 1
ATOM 831 N N . ALA A 1 104 ? 17.221 -4.785 -25.636 1.00 91.94 104 ALA A N 1
ATOM 832 C CA . ALA A 1 104 ? 17.140 -4.935 -27.089 1.00 91.94 104 ALA A CA 1
ATOM 833 C C . ALA A 1 104 ? 18.249 -4.147 -27.806 1.00 91.94 104 ALA A C 1
ATOM 835 O O . ALA A 1 104 ? 18.896 -4.673 -28.712 1.00 91.94 104 ALA A O 1
ATOM 836 N N . SER A 1 105 ? 18.522 -2.922 -27.350 1.00 89.62 105 SER A N 1
ATOM 837 C CA . SER A 1 105 ? 19.597 -2.077 -27.884 1.00 89.62 105 SER A CA 1
ATOM 838 C C . SER A 1 105 ? 20.979 -2.702 -27.671 1.00 89.62 105 SER A C 1
ATOM 840 O O . SER A 1 105 ? 21.810 -2.679 -28.577 1.00 89.62 105 SER A O 1
ATOM 842 N N . LEU A 1 106 ? 21.223 -3.314 -26.506 1.00 90.12 106 LEU A N 1
ATOM 843 C CA . LEU A 1 106 ? 22.468 -4.038 -26.232 1.00 90.12 106 LEU A CA 1
ATOM 844 C C . LEU A 1 106 ? 22.636 -5.262 -27.139 1.00 90.12 106 LEU A C 1
ATOM 846 O O . LEU A 1 106 ? 23.718 -5.464 -27.687 1.00 90.12 106 LEU A O 1
ATOM 850 N N . LYS A 1 107 ? 21.576 -6.057 -27.340 1.00 89.31 107 LYS A N 1
ATOM 851 C CA . LYS A 1 107 ? 21.604 -7.214 -28.255 1.00 89.31 107 LYS A CA 1
ATOM 852 C C . LYS A 1 107 ? 21.872 -6.790 -29.697 1.00 89.31 107 LYS A C 1
ATOM 854 O O . LYS A 1 107 ? 22.644 -7.450 -30.393 1.00 89.31 107 LYS A O 1
ATOM 859 N N . GLN A 1 108 ? 21.278 -5.681 -30.134 1.00 84.94 108 GLN A N 1
ATOM 860 C CA . GLN A 1 108 ? 21.521 -5.128 -31.464 1.00 84.94 108 GLN A CA 1
ATOM 861 C C . GLN A 1 108 ? 22.978 -4.675 -31.613 1.00 84.94 108 GLN A C 1
ATOM 863 O O . GLN A 1 108 ? 23.655 -5.111 -32.536 1.00 84.94 108 GLN A O 1
ATOM 868 N N . ALA A 1 109 ? 23.499 -3.904 -30.655 1.00 81.00 109 ALA A N 1
ATOM 869 C CA . ALA A 1 109 ? 24.894 -3.468 -30.661 1.00 81.00 109 ALA A CA 1
ATOM 870 C C . ALA A 1 109 ? 25.887 -4.645 -30.626 1.00 81.00 109 ALA A C 1
ATOM 872 O O . ALA A 1 109 ? 26.935 -4.579 -31.259 1.00 81.00 109 ALA A O 1
ATOM 873 N N . GLN A 1 110 ? 25.560 -5.735 -29.925 1.00 81.25 110 GLN A N 1
ATOM 874 C CA . GLN A 1 110 ? 26.360 -6.962 -29.929 1.00 81.25 110 GLN A CA 1
ATOM 875 C C . GLN A 1 110 ? 26.333 -7.667 -31.294 1.00 81.25 110 GLN A C 1
ATOM 877 O O . GLN A 1 110 ? 27.354 -8.184 -31.735 1.00 81.25 110 GLN A O 1
ATOM 882 N N . SER A 1 111 ? 25.181 -7.674 -31.967 1.00 75.00 111 SER A N 1
ATOM 883 C CA . SER A 1 111 ? 25.011 -8.284 -33.294 1.00 75.00 111 SER A CA 1
ATOM 884 C C . SER A 1 111 ? 25.703 -7.470 -34.395 1.00 75.00 111 SER A C 1
ATOM 886 O O . SER A 1 111 ? 26.257 -8.040 -35.333 1.00 75.00 111 SER A O 1
ATOM 888 N N . ASP A 1 112 ? 25.702 -6.143 -34.250 1.00 69.56 112 ASP A N 1
ATOM 889 C CA . ASP A 1 112 ? 26.299 -5.183 -35.184 1.00 69.56 112 ASP A CA 1
ATOM 890 C C . ASP A 1 112 ? 27.803 -4.960 -34.951 1.00 69.56 112 ASP A C 1
ATOM 892 O O . ASP A 1 112 ? 28.449 -4.271 -35.741 1.00 69.56 112 ASP A O 1
ATOM 896 N N . CYS A 1 113 ? 28.379 -5.534 -33.889 1.00 52.62 113 CYS A N 1
ATOM 897 C CA . CYS A 1 113 ? 29.808 -5.462 -33.596 1.00 52.62 113 CYS A CA 1
ATOM 898 C C . CYS A 1 113 ? 30.491 -6.790 -33.979 1.00 52.62 113 CYS A C 1
ATOM 900 O O . CYS A 1 113 ? 30.550 -7.717 -33.169 1.00 52.62 113 CYS A O 1
ATOM 902 N N . PRO A 1 114 ? 31.031 -6.920 -35.206 1.00 57.41 114 PRO A N 1
ATOM 903 C CA . PRO A 1 114 ? 31.721 -8.121 -35.654 1.00 57.41 114 PRO A CA 1
ATOM 904 C C . PRO A 1 114 ? 33.161 -8.123 -35.121 1.00 57.41 114 PRO A C 1
ATOM 906 O O . PRO A 1 114 ? 34.109 -8.028 -35.893 1.00 57.41 114 PRO A O 1
ATOM 909 N N . LEU A 1 115 ? 33.357 -8.195 -33.805 1.00 55.72 115 LEU A N 1
ATOM 910 C CA . LEU A 1 115 ? 34.698 -8.301 -33.212 1.00 55.72 115 LEU A CA 1
ATOM 911 C C . LEU A 1 115 ? 35.013 -9.704 -32.688 1.00 55.72 115 LEU A C 1
ATOM 913 O O . LEU A 1 115 ? 35.610 -9.847 -31.632 1.00 55.72 115 LEU A O 1
ATOM 917 N N . GLU A 1 116 ? 34.688 -10.721 -33.489 1.00 51.81 116 GLU A N 1
ATOM 918 C CA . GLU A 1 116 ? 35.390 -12.015 -33.517 1.00 51.81 116 GLU A CA 1
ATOM 919 C C . GLU A 1 116 ? 35.453 -12.535 -34.967 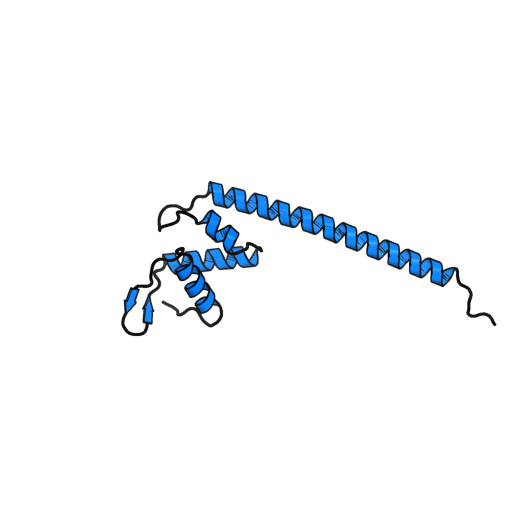1.00 51.81 116 GLU A C 1
ATOM 921 O O . GLU A 1 116 ? 34.865 -13.549 -35.336 1.00 51.81 116 GLU A O 1
ATOM 926 N N . ARG A 1 117 ? 36.150 -11.802 -35.842 1.00 47.88 117 ARG A N 1
ATOM 927 C CA . ARG A 1 117 ? 36.794 -12.384 -37.033 1.00 47.88 117 ARG A CA 1
ATOM 928 C C . ARG A 1 117 ? 38.134 -11.701 -37.290 1.00 47.88 117 ARG A C 1
ATOM 930 O O . ARG A 1 117 ? 38.251 -10.931 -38.238 1.00 47.88 117 ARG A O 1
ATOM 937 N N . VAL A 1 118 ? 39.122 -12.004 -36.450 1.00 43.25 118 VAL A N 1
ATOM 938 C CA . VAL A 1 118 ? 40.549 -12.057 -36.815 1.00 43.25 118 VAL A CA 1
ATOM 939 C C . VAL A 1 118 ? 41.174 -13.207 -36.046 1.00 43.25 118 VAL A C 1
ATOM 941 O O . VAL A 1 118 ? 40.912 -13.280 -34.827 1.00 43.25 118 VAL A O 1
#

Organism: NCBI:txid104087

Secondary structure (DSSP, 8-state):
--PPPTHHHHHHHHHHHTT-SPPPEEETTEEE--HHHHHHHHHHHHHHHTT--HHHHHHHTTT-SSS---HHHHHHHHHHHHHHHHHHHHHHHHHHHHHHHHHHHHHHHHHS---S--

Radius of gyration: 24.63 Å; chains: 1; bounding box: 60×26×75 Å

Sequence (118 aa):
MTLPQGSDFILVVLLLNIGLLPPAQRQGNYRLYDQQSVELLTFIKCAQQLGFKLKELQAMLEGYRGQALPWNLAHQAIADKKQELTDRIAALNRQYVQLTEFEASLKQAQSDCPLERV

InterPro domains:
  IPR000551 MerR-type HTH domain [PS50937] (18-63)
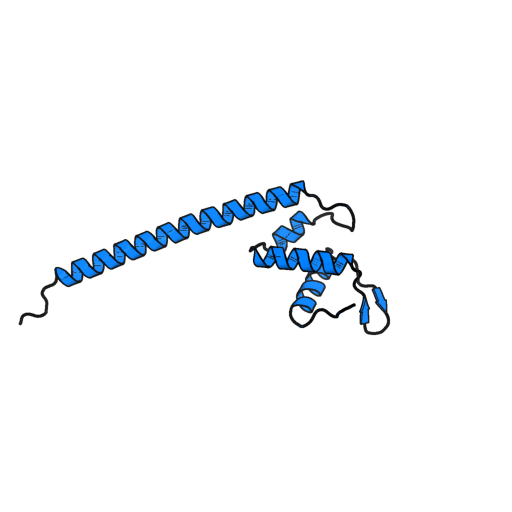  IPR000551 MerR-type HTH domain [SM00422] (1-64)
  IPR009061 Putative DNA-binding domain superfamily [SSF46955] (18-104)
  IPR015358 Transcription regulator MerR, DNA binding [PF09278] (38-101)
  IPR047057 MerR transcriptional regulator [PTHR30204] (18-107)